Protein AF-A0A4R6AJ04-F1 (afdb_monomer)

Nearest PDB structures (foldseek):
  7knw-assembly2_B  TM=8.110E-01  e=8.945E-02  Homo sapiens
  4qmg-assembly4_D  TM=8.039E-01  e=1.011E-01  Homo sapiens
  8c2q-assembly1_A  TM=4.698E-01  e=2.147E+00  Salmonella enterica subsp. enterica serovar Typhimurium
  4bg8-assembly1_A  TM=2.803E-01  e=3.957E+00  Methanopyrus kandleri AV19
  9e8k-assembly1_A  TM=3.833E-01  e=6.070E+00  Homo sapiens

Foldseek 3Di:
DDDDDDDDPPPPPCPPPPPPPPPPQDQDDQVADKWWWFFAAQDWLFWTFIWTDPDPPDIDGRDIDGHPPDDADDPPDPRGVVSSVVSCVPHHRDIDMDHDDDDDD

Sequence (105 aa):
MGVFQGQLVAASLAFALATPAAAQEAVPDCGLYIYRAEIARVIDGDTVEANIDLGFNTWRHNEHLRLVGIDTPERGKPGATEATQALRDRIEGRTLYICTTKAKR

pLDDT: mean 83.63, std 17.54, range [49.34, 97.94]

Organism: NCBI:txid2552766

Mean predicted aligned error: 11.41 Å

Radius of gyration: 25.64 Å; Cα contacts (8 Å, |Δi|>4): 139; chains: 1; bounding box: 56×70×68 Å

Solvent-accessible surface area (backbone atoms only — not comparable to full-atom values): 6812 Å² total; per-residue (Å²): 142,85,89,77,84,86,77,87,79,77,81,77,79,79,74,76,80,75,68,77,72,76,78,74,81,75,80,77,92,55,95,64,54,77,33,50,28,37,27,72,39,62,77,44,47,33,33,32,31,25,34,37,48,75,52,95,96,39,74,46,73,76,39,80,47,70,48,85,96,51,86,57,55,56,87,91,40,85,63,19,66,60,39,26,50,58,43,33,79,72,45,49,74,34,76,46,80,44,68,50,76,86,77,87,126

InterPro domains:
  IPR035437 SNase-like, OB-fold superfamily [G3DSA:2.40.50.90] (32-105)
  IPR035437 SNase-like, OB-fold superfamily [SSF50199] (35-101)

Secondary structure (DSSP, 8-state):
-------------------------PPP--SS-EEEEEEEEEEETTEEEEEEE-STT-EEEEEEEEPTT--PPPTTSTTHHHHHHHHHHHHTT-EEEEEP-----

Structure (mmCIF, N/CA/C/O backbone):
data_AF-A0A4R6AJ04-F1
#
_entry.id   AF-A0A4R6AJ04-F1
#
loop_
_atom_site.group_PDB
_atom_site.id
_atom_site.type_symbol
_atom_site.label_atom_id
_atom_site.label_alt_id
_atom_site.label_comp_id
_atom_site.label_asym_id
_atom_site.label_entity_id
_atom_site.label_seq_id
_atom_site.pdbx_PDB_ins_code
_atom_site.Cartn_x
_atom_site.Cartn_y
_atom_site.Cartn_z
_atom_site.occupancy
_atom_site.B_iso_or_equiv
_atom_site.auth_seq_id
_atom_site.auth_comp_id
_atom_site.auth_asym_id
_atom_site.auth_atom_id
_atom_site.pdbx_PDB_model_num
ATOM 1 N N . MET A 1 1 ? -39.629 -52.014 -49.287 1.00 52.94 1 MET A N 1
ATOM 2 C CA . MET A 1 1 ? -38.169 -51.954 -49.056 1.00 52.94 1 MET A CA 1
ATOM 3 C C . MET A 1 1 ? -37.729 -50.525 -49.303 1.00 52.94 1 MET A C 1
ATOM 5 O O . MET A 1 1 ? -37.696 -50.097 -50.444 1.00 52.94 1 MET A O 1
ATOM 9 N N . GLY A 1 2 ? -37.513 -49.770 -48.232 1.00 50.09 2 GLY A N 1
ATOM 10 C CA . GLY A 1 2 ? -37.105 -48.368 -48.273 1.00 50.09 2 GLY A CA 1
ATOM 11 C C . GLY A 1 2 ? -36.466 -48.058 -46.931 1.00 50.09 2 GLY A C 1
ATOM 12 O O . GLY A 1 2 ? -37.163 -47.815 -45.954 1.00 50.09 2 GLY A O 1
ATOM 13 N N . VAL A 1 3 ? -35.151 -48.237 -46.880 1.00 54.91 3 VAL A N 1
ATOM 14 C CA . VAL A 1 3 ? -34.291 -48.075 -45.708 1.00 54.91 3 VAL A CA 1
ATOM 15 C C . VAL A 1 3 ? -33.733 -46.660 -45.755 1.00 54.91 3 VAL A C 1
ATOM 17 O O . VAL A 1 3 ? -33.053 -46.359 -46.721 1.00 54.91 3 VAL A O 1
ATOM 20 N N . PHE A 1 4 ? -33.999 -45.824 -44.754 1.00 49.78 4 PHE A N 1
ATOM 21 C CA . PHE A 1 4 ? -33.236 -44.601 -44.440 1.00 49.78 4 PHE A CA 1
ATOM 22 C C . PHE A 1 4 ? -33.633 -44.199 -43.005 1.00 49.78 4 PHE A C 1
ATOM 24 O O . PHE A 1 4 ? -34.629 -43.521 -42.791 1.00 49.78 4 PHE A O 1
ATOM 31 N N . GLN A 1 5 ? -33.142 -44.904 -41.977 1.00 51.38 5 GLN A N 1
ATOM 32 C CA . GLN A 1 5 ? -31.926 -44.555 -41.222 1.00 51.38 5 GLN A CA 1
ATOM 33 C C . GLN A 1 5 ? -31.859 -43.051 -40.926 1.00 51.38 5 GLN A C 1
ATOM 35 O O . 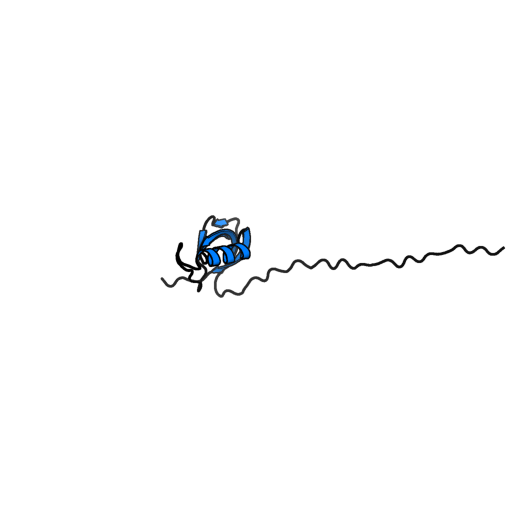GLN A 1 5 ? -31.595 -42.236 -41.806 1.00 51.38 5 GLN A O 1
ATOM 40 N N . GLY A 1 6 ? -32.166 -42.715 -39.671 1.00 57.47 6 GLY A N 1
ATOM 41 C CA . GLY A 1 6 ? -32.161 -41.357 -39.161 1.00 57.47 6 GLY A CA 1
ATOM 42 C C . GLY A 1 6 ? -30.764 -40.755 -39.10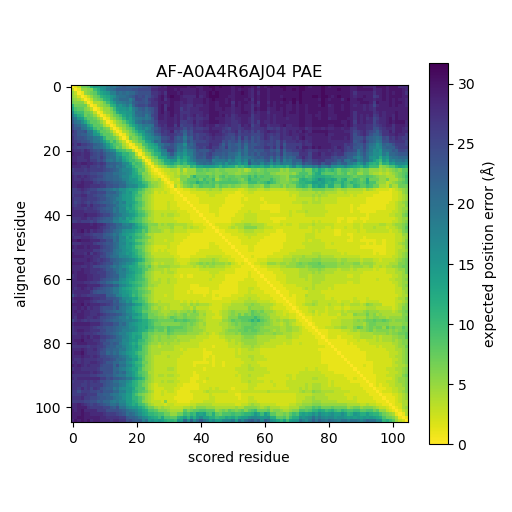3 1.00 57.47 6 GLY A C 1
ATOM 43 O O . GLY A 1 6 ? -29.765 -41.449 -38.924 1.00 57.47 6 GLY A O 1
ATOM 44 N N . GLN A 1 7 ? -30.723 -39.431 -39.180 1.00 60.34 7 GLN A N 1
ATOM 45 C CA . GLN A 1 7 ? -29.548 -38.667 -38.808 1.00 60.34 7 GLN A CA 1
ATOM 46 C C . GLN A 1 7 ? -29.995 -37.499 -37.930 1.00 60.34 7 GLN A C 1
ATOM 48 O O . GLN A 1 7 ? -30.501 -36.481 -38.395 1.00 60.34 7 GLN A O 1
ATOM 53 N N . LEU A 1 8 ? -29.843 -37.707 -36.621 1.00 49.38 8 LEU A N 1
ATOM 54 C CA . LEU A 1 8 ? -29.739 -36.652 -35.622 1.00 49.38 8 LEU A CA 1
ATOM 55 C C . LEU A 1 8 ? -28.559 -35.758 -36.014 1.00 49.38 8 LEU A C 1
ATOM 57 O O . LEU A 1 8 ? -27.406 -36.164 -35.878 1.00 49.38 8 LEU A O 1
ATOM 61 N N . VAL A 1 9 ? -28.830 -34.545 -36.491 1.00 52.62 9 VAL A N 1
ATOM 62 C CA . VAL A 1 9 ? -27.804 -33.502 -36.545 1.00 52.62 9 VAL A CA 1
ATOM 63 C C . VAL A 1 9 ? -27.828 -32.814 -35.189 1.00 52.62 9 VAL A C 1
ATOM 65 O O . VAL A 1 9 ? -28.674 -31.969 -34.908 1.00 52.62 9 VAL A O 1
ATOM 68 N N . ALA A 1 10 ? -26.926 -33.256 -34.315 1.00 49.34 10 ALA A N 1
ATOM 69 C CA . ALA A 1 10 ? -26.618 -32.576 -33.072 1.00 49.34 10 ALA A CA 1
ATOM 70 C C . ALA A 1 10 ? -26.178 -31.143 -33.405 1.00 49.34 10 ALA A C 1
ATOM 72 O O . ALA A 1 10 ? -25.114 -30.934 -33.987 1.00 49.34 10 ALA A O 1
ATOM 73 N N . ALA A 1 11 ? -27.006 -30.156 -33.060 1.00 53.44 11 ALA A N 1
ATOM 74 C CA . ALA A 1 11 ? -26.600 -28.761 -33.045 1.00 53.44 11 ALA A CA 1
ATOM 75 C C . ALA A 1 11 ? -25.552 -28.610 -31.937 1.00 53.44 11 ALA A C 1
ATOM 77 O O . ALA A 1 11 ? -25.868 -28.505 -30.753 1.00 53.44 11 ALA A O 1
ATOM 78 N N . SER A 1 12 ? -24.287 -28.702 -32.334 1.00 52.91 12 SER A N 1
ATOM 79 C CA . SER A 1 12 ? -23.124 -28.474 -31.494 1.00 52.91 12 SER A CA 1
ATOM 80 C C . SER A 1 12 ? -23.208 -27.073 -30.898 1.00 52.91 12 SER A C 1
ATOM 82 O O . SER A 1 12 ? -22.998 -26.069 -31.580 1.00 52.91 12 SER A O 1
ATOM 84 N N . LEU A 1 13 ? -23.540 -27.038 -29.610 1.00 51.75 13 LEU A N 1
ATOM 85 C CA . LEU A 1 13 ? -23.490 -25.880 -28.739 1.00 51.75 13 LEU A CA 1
ATOM 86 C C . LEU A 1 13 ? -22.022 -25.447 -28.608 1.00 51.75 13 LEU A C 1
ATOM 88 O O . LEU A 1 13 ? -21.313 -25.865 -27.696 1.00 51.75 13 LEU A O 1
ATOM 92 N N . ALA A 1 14 ? -21.541 -24.635 -29.545 1.00 57.94 14 ALA A N 1
ATOM 93 C CA . ALA A 1 14 ? -20.280 -23.925 -29.391 1.00 57.94 14 ALA A CA 1
ATOM 94 C C . ALA A 1 14 ? -20.506 -22.772 -28.402 1.00 57.94 14 ALA A C 1
ATOM 96 O O . ALA A 1 14 ? -20.658 -21.615 -28.787 1.00 57.94 14 ALA A O 1
ATOM 97 N N . PHE A 1 15 ? -20.586 -23.101 -27.110 1.00 54.53 15 PHE A N 1
ATOM 98 C CA . PHE A 1 15 ? -20.442 -22.114 -26.049 1.00 54.53 15 PHE A CA 1
ATOM 99 C C . PHE A 1 15 ? -18.993 -21.636 -26.110 1.00 54.53 15 PHE A C 1
ATOM 101 O O . PHE A 1 15 ? -18.080 -22.311 -25.636 1.00 54.53 15 PHE A O 1
ATOM 108 N N . ALA A 1 16 ? -18.776 -20.523 -26.811 1.00 58.47 16 ALA A N 1
ATOM 109 C CA . ALA A 1 16 ? -17.491 -19.860 -26.879 1.00 58.47 16 ALA A CA 1
ATOM 110 C C . ALA A 1 16 ? -17.043 -19.560 -25.445 1.00 58.47 16 ALA A C 1
ATOM 112 O O . ALA A 1 16 ? -17.583 -18.671 -24.786 1.00 58.47 16 ALA A O 1
ATOM 113 N N . LEU A 1 17 ? -16.068 -20.326 -24.954 1.00 55.31 17 LEU A N 1
ATOM 114 C CA . LEU A 1 17 ? -15.295 -19.972 -23.775 1.00 55.31 17 LEU A CA 1
ATOM 115 C C . LEU A 1 17 ? -14.477 -18.739 -24.158 1.00 55.31 17 LEU A C 1
ATOM 117 O O . LEU A 1 17 ? -13.329 -18.838 -24.583 1.00 55.31 17 LEU A O 1
ATOM 121 N N . ALA A 1 18 ? -15.110 -17.571 -24.072 1.00 60.22 18 ALA A N 1
ATOM 122 C CA . ALA A 1 18 ? -14.419 -16.302 -24.018 1.00 60.22 18 ALA A CA 1
ATOM 123 C C . ALA A 1 18 ? -13.636 -16.301 -22.705 1.00 60.22 18 ALA A C 1
ATOM 125 O O . ALA A 1 18 ? -14.125 -15.872 -21.661 1.00 60.22 18 ALA A O 1
ATOM 126 N N . THR A 1 19 ? -12.431 -16.862 -22.745 1.00 57.44 19 THR A N 1
ATOM 127 C CA . THR A 1 19 ? -11.427 -16.638 -21.716 1.00 57.44 19 THR A CA 1
ATOM 128 C C . THR A 1 19 ? -11.283 -15.124 -21.606 1.00 57.44 19 THR A C 1
ATOM 130 O O . THR A 1 19 ? -10.968 -14.494 -22.623 1.00 57.44 19 THR A O 1
ATOM 133 N N . PRO A 1 20 ? -11.532 -14.495 -20.445 1.00 58.44 20 PRO A N 1
ATOM 134 C CA . PRO A 1 20 ? -11.127 -13.115 -20.294 1.00 58.44 20 PRO A CA 1
ATOM 135 C C . PRO A 1 20 ? -9.608 -13.123 -20.451 1.00 58.44 20 PRO A C 1
ATOM 137 O O . PRO A 1 20 ? -8.894 -13.754 -19.668 1.00 58.44 20 PRO A O 1
ATOM 140 N N . ALA A 1 21 ? -9.125 -12.504 -21.528 1.00 52.62 21 ALA A N 1
ATOM 141 C CA . ALA A 1 21 ? -7.721 -12.177 -21.665 1.00 52.62 21 ALA A CA 1
ATOM 142 C C . ALA A 1 21 ? -7.324 -11.469 -20.370 1.00 52.62 21 ALA A C 1
ATOM 144 O O . ALA A 1 21 ? -8.001 -10.519 -19.970 1.00 52.62 21 ALA A O 1
ATOM 145 N N . ALA A 1 22 ? -6.317 -12.020 -19.687 1.00 50.28 22 ALA A N 1
ATOM 146 C CA . ALA A 1 22 ? -5.783 -11.506 -18.438 1.00 50.28 22 ALA A CA 1
ATOM 147 C C . ALA A 1 22 ? -5.785 -9.977 -18.492 1.00 50.28 22 ALA A C 1
ATOM 149 O O . ALA A 1 22 ? -5.180 -9.403 -19.397 1.00 50.28 22 ALA A O 1
ATOM 150 N N . ALA A 1 23 ? -6.551 -9.343 -17.598 1.00 53.47 23 ALA A N 1
ATOM 151 C CA . ALA A 1 23 ? -6.623 -7.895 -17.514 1.00 53.47 23 ALA A CA 1
ATOM 152 C C . ALA A 1 23 ? -5.188 -7.391 -17.374 1.00 53.47 23 ALA A C 1
ATOM 154 O O . ALA A 1 23 ? -4.547 -7.617 -16.351 1.00 53.47 23 ALA A O 1
ATOM 155 N N . GLN A 1 24 ? -4.657 -6.820 -18.455 1.00 52.72 24 GLN A N 1
ATOM 156 C CA . GLN A 1 24 ? -3.305 -6.301 -18.489 1.00 52.72 24 GLN A CA 1
ATOM 157 C C . GLN A 1 24 ? -3.276 -5.182 -17.449 1.00 52.72 24 GLN A C 1
ATOM 159 O O . GLN A 1 24 ? -3.916 -4.149 -17.643 1.00 52.72 24 GLN A O 1
ATOM 164 N N . GLU A 1 25 ? -2.632 -5.427 -16.309 1.00 62.69 25 GLU A N 1
ATOM 165 C CA . GLU A 1 25 ? -2.542 -4.454 -15.228 1.00 62.69 25 GLU A CA 1
ATOM 166 C C . GLU A 1 25 ? -1.767 -3.251 -15.767 1.00 62.69 25 GLU A C 1
ATOM 168 O O . GLU A 1 25 ? -0.557 -3.308 -15.995 1.00 62.69 25 GLU A O 1
ATOM 173 N N . ALA A 1 26 ? -2.508 -2.204 -16.131 1.00 78.31 26 ALA A N 1
ATOM 174 C CA . ALA A 1 26 ? -1.946 -1.044 -16.790 1.00 78.31 26 ALA A CA 1
ATOM 175 C C . ALA A 1 26 ? -1.035 -0.327 -15.796 1.00 78.31 26 ALA A C 1
ATOM 177 O O . ALA A 1 26 ? -1.484 0.147 -14.753 1.00 78.31 26 ALA A O 1
ATOM 178 N N . VAL A 1 27 ? 0.253 -0.267 -16.127 1.00 83.69 27 VAL A N 1
ATOM 179 C CA . VAL A 1 27 ? 1.241 0.452 -15.329 1.00 83.69 27 VAL A CA 1
ATOM 180 C C . VAL A 1 27 ? 0.889 1.949 -15.376 1.00 83.69 27 VAL A C 1
ATOM 182 O O . VAL A 1 27 ? 0.817 2.507 -16.474 1.00 83.69 27 VAL A O 1
ATOM 185 N N . PRO A 1 28 ? 0.628 2.601 -14.229 1.00 85.56 28 PRO A N 1
ATOM 186 C CA . PRO A 1 28 ? 0.214 4.004 -14.199 1.00 85.56 28 PRO A CA 1
ATOM 187 C C . PRO A 1 28 ? 1.370 4.941 -14.569 1.00 85.56 28 PRO A C 1
ATOM 189 O O . PRO A 1 28 ? 2.511 4.658 -14.231 1.00 85.56 28 PRO A O 1
ATOM 192 N N . ASP A 1 29 ? 1.095 6.086 -15.201 1.00 87.38 29 ASP A N 1
ATOM 193 C CA . ASP A 1 29 ? 2.101 7.146 -15.369 1.00 87.38 29 ASP A CA 1
ATOM 194 C C . ASP A 1 29 ? 2.163 8.017 -14.101 1.00 87.38 29 ASP A C 1
ATOM 196 O O . ASP A 1 29 ? 1.208 8.716 -13.761 1.00 87.38 29 ASP A O 1
ATOM 200 N N . CYS A 1 30 ? 3.278 7.933 -13.371 1.00 84.81 30 CYS A N 1
ATOM 201 C CA . CYS A 1 30 ? 3.448 8.526 -12.040 1.00 84.81 30 CYS A CA 1
ATOM 202 C C . CYS A 1 30 ? 4.389 9.743 -12.001 1.00 84.81 30 CYS A C 1
ATOM 204 O O . CYS A 1 30 ? 4.652 10.273 -10.920 1.00 84.81 30 CYS A O 1
ATOM 206 N N . GLY A 1 31 ? 4.990 10.140 -13.127 1.00 84.50 31 GLY A N 1
ATOM 207 C CA . GLY A 1 31 ? 5.978 11.230 -13.207 1.00 84.50 31 GLY A CA 1
ATOM 208 C C . GLY A 1 31 ? 7.347 10.986 -12.534 1.00 84.50 31 GLY A C 1
ATOM 209 O O . GLY A 1 31 ? 8.312 11.670 -12.873 1.00 84.50 31 GLY A O 1
ATOM 210 N N . LEU A 1 32 ? 7.464 10.031 -11.602 1.00 88.88 32 LEU A N 1
ATOM 211 C CA . LEU A 1 32 ? 8.722 9.570 -10.989 1.00 88.88 32 LEU A CA 1
ATOM 212 C C . LEU A 1 32 ? 8.902 8.054 -11.190 1.00 88.88 32 LEU A C 1
ATOM 214 O O . LEU A 1 32 ? 8.839 7.574 -12.317 1.00 88.88 32 LEU A O 1
ATOM 218 N N . TYR A 1 33 ? 9.159 7.298 -10.119 1.00 91.81 33 TYR A N 1
ATOM 219 C CA . TYR A 1 33 ? 9.408 5.860 -10.179 1.00 91.81 33 TYR A CA 1
ATOM 220 C C . TYR A 1 33 ? 8.172 5.059 -9.805 1.00 91.81 33 TYR A C 1
ATOM 222 O O . TYR A 1 33 ? 7.413 5.459 -8.912 1.00 91.81 33 TYR A O 1
ATOM 230 N N . ILE A 1 34 ? 8.052 3.907 -10.459 1.00 93.88 34 ILE A N 1
ATOM 231 C CA . ILE A 1 34 ? 6.983 2.932 -10.288 1.00 93.88 34 ILE A CA 1
ATOM 232 C C . ILE A 1 34 ? 7.611 1.628 -9.839 1.00 93.88 34 ILE A C 1
ATOM 234 O O . ILE A 1 34 ? 8.538 1.141 -10.485 1.00 93.88 34 ILE A O 1
ATOM 238 N N . TYR A 1 35 ? 7.087 1.056 -8.764 1.00 95.56 35 TYR A N 1
ATOM 239 C CA . TYR A 1 35 ? 7.546 -0.233 -8.260 1.00 95.56 35 TYR A CA 1
ATOM 240 C C . TYR A 1 35 ? 6.371 -1.179 -8.094 1.00 95.56 35 TYR A C 1
ATOM 242 O O . TYR A 1 35 ? 5.276 -0.754 -7.728 1.00 95.56 35 TYR A O 1
ATOM 250 N N . ARG A 1 36 ? 6.599 -2.469 -8.341 1.00 95.88 36 ARG A N 1
ATOM 251 C CA . ARG A 1 36 ? 5.662 -3.504 -7.906 1.00 95.88 36 ARG A CA 1
ATOM 252 C C . ARG A 1 36 ? 5.869 -3.699 -6.408 1.00 95.88 36 ARG A C 1
ATOM 254 O O . ARG A 1 36 ? 7.006 -3.858 -5.965 1.00 95.88 36 ARG A O 1
ATOM 261 N N . ALA A 1 37 ? 4.794 -3.678 -5.638 1.00 97.12 37 ALA A N 1
ATOM 262 C CA . ALA A 1 37 ? 4.846 -3.897 -4.206 1.00 97.12 37 ALA A CA 1
ATOM 263 C C . ALA A 1 37 ? 3.763 -4.878 -3.763 1.00 97.12 37 ALA A C 1
ATOM 265 O O . ALA A 1 37 ? 2.658 -4.897 -4.302 1.00 97.12 37 ALA A O 1
ATOM 266 N N . GLU A 1 38 ? 4.089 -5.686 -2.765 1.00 97.50 38 GLU A N 1
ATOM 267 C CA . GLU A 1 38 ? 3.161 -6.573 -2.075 1.00 97.50 38 GLU A CA 1
ATOM 268 C C . GLU A 1 38 ? 2.788 -5.931 -0.744 1.00 97.50 38 GLU A C 1
ATOM 270 O O . GLU A 1 38 ? 3.660 -5.675 0.089 1.00 97.50 38 GLU A O 1
ATOM 275 N N . ILE A 1 39 ? 1.504 -5.649 -0.540 1.00 97.75 39 ILE A N 1
ATOM 276 C CA . ILE A 1 39 ? 1.030 -5.046 0.706 1.00 97.75 39 ILE A CA 1
ATOM 277 C C . ILE A 1 39 ? 0.893 -6.142 1.760 1.00 97.75 39 ILE A C 1
ATOM 279 O O . ILE A 1 39 ? -0.039 -6.946 1.715 1.00 97.75 39 ILE A O 1
ATOM 283 N N . ALA A 1 40 ? 1.817 -6.160 2.721 1.00 97.31 40 ALA A N 1
ATOM 284 C CA . ALA A 1 40 ? 1.849 -7.151 3.789 1.00 97.31 40 ALA A CA 1
ATOM 285 C C . ALA A 1 40 ? 0.705 -6.932 4.787 1.00 97.31 40 ALA A C 1
ATOM 287 O O . ALA A 1 40 ? 0.012 -7.879 5.153 1.00 97.31 40 ALA A O 1
ATOM 288 N N . ARG A 1 41 ? 0.490 -5.680 5.214 1.00 97.12 41 ARG A N 1
ATOM 289 C CA . ARG A 1 41 ? -0.607 -5.303 6.118 1.00 97.12 41 ARG A CA 1
ATOM 290 C C . ARG A 1 41 ? -0.881 -3.805 6.108 1.00 97.12 41 ARG A C 1
ATOM 292 O O . ARG A 1 41 ? 0.023 -2.996 5.901 1.00 97.12 41 ARG A O 1
ATOM 299 N N . VAL A 1 42 ? -2.115 -3.433 6.428 1.00 96.69 42 VAL A N 1
ATOM 300 C CA . VAL A 1 42 ? -2.487 -2.045 6.721 1.00 96.69 42 VAL A CA 1
ATOM 301 C C . VAL A 1 42 ? -2.252 -1.743 8.204 1.00 96.69 42 VAL A C 1
ATOM 303 O O . VAL A 1 42 ? -2.733 -2.479 9.074 1.00 96.69 42 VAL A O 1
ATOM 306 N N . ILE A 1 43 ? -1.502 -0.671 8.482 1.00 94.44 43 ILE A N 1
ATOM 307 C CA . ILE A 1 43 ? -1.180 -0.202 9.838 1.00 94.44 43 ILE A CA 1
ATOM 308 C C . ILE A 1 43 ? -2.255 0.787 10.302 1.00 94.44 43 ILE A C 1
ATOM 310 O O . ILE A 1 43 ? -2.913 0.534 11.308 1.00 94.44 43 ILE A O 1
ATOM 314 N N . ASP A 1 44 ? -2.462 1.851 9.524 1.00 92.56 44 ASP A N 1
ATOM 315 C CA . ASP A 1 44 ? -3.436 2.925 9.752 1.00 92.56 44 ASP A CA 1
ATOM 316 C C . ASP A 1 44 ? -4.112 3.292 8.415 1.00 92.56 44 ASP A C 1
ATOM 318 O O . ASP A 1 44 ? -3.673 2.839 7.357 1.00 92.56 44 ASP A O 1
ATOM 322 N N . GLY A 1 45 ? -5.165 4.114 8.425 1.00 93.62 45 GLY A N 1
ATOM 323 C CA . GLY A 1 45 ? -5.936 4.460 7.215 1.00 93.62 45 GLY A CA 1
ATOM 324 C C . GLY A 1 45 ? -5.172 5.196 6.102 1.00 93.62 45 GLY A C 1
ATOM 325 O O . GLY A 1 45 ? -5.726 5.393 5.022 1.00 93.62 45 GLY A O 1
ATOM 326 N N . ASP A 1 46 ? -3.905 5.551 6.318 1.00 94.94 46 ASP A N 1
ATOM 327 C CA . ASP A 1 46 ? -2.991 6.096 5.311 1.00 94.94 46 ASP A CA 1
ATOM 328 C C . ASP A 1 46 ? -1.595 5.448 5.313 1.00 94.94 46 ASP A C 1
ATOM 330 O O . ASP A 1 46 ? -0.729 5.863 4.541 1.00 94.94 46 ASP A O 1
ATOM 334 N N . THR A 1 47 ? -1.348 4.461 6.176 1.00 95.81 47 THR A N 1
ATOM 335 C CA . THR A 1 47 ? -0.012 3.901 6.408 1.00 95.81 47 THR A CA 1
ATOM 336 C C . THR A 1 47 ? -0.046 2.385 6.264 1.00 95.81 47 THR A C 1
ATOM 338 O O . THR A 1 47 ? -0.840 1.697 6.909 1.00 95.81 47 THR A O 1
ATOM 341 N N . VAL A 1 48 ? 0.842 1.847 5.429 1.00 97.06 48 VAL A N 1
ATOM 342 C CA . VAL A 1 48 ? 0.904 0.417 5.103 1.00 97.06 48 VAL A CA 1
ATOM 343 C C . VAL A 1 48 ? 2.314 -0.128 5.232 1.00 97.06 48 VAL A C 1
ATOM 345 O O . VAL A 1 48 ? 3.289 0.600 5.069 1.00 97.06 48 VAL A O 1
ATOM 348 N N . GLU A 1 49 ? 2.412 -1.424 5.488 1.00 97.94 49 GLU A N 1
ATOM 349 C CA . GLU A 1 49 ? 3.656 -2.179 5.409 1.00 97.94 49 GLU A CA 1
ATOM 350 C C . GLU A 1 49 ? 3.692 -2.936 4.080 1.00 97.94 49 GLU A C 1
ATOM 352 O O . GLU A 1 49 ? 2.750 -3.668 3.756 1.00 97.94 49 GLU A O 1
ATOM 357 N N . ALA A 1 50 ? 4.757 -2.752 3.300 1.00 97.94 50 ALA A N 1
ATOM 358 C CA . ALA A 1 50 ? 4.879 -3.329 1.969 1.00 97.94 50 ALA A CA 1
ATOM 359 C C . ALA A 1 50 ? 6.263 -3.931 1.703 1.00 97.94 50 ALA A C 1
ATOM 361 O O . ALA A 1 50 ? 7.287 -3.451 2.193 1.00 97.94 50 ALA A O 1
ATOM 362 N N . ASN A 1 51 ? 6.284 -4.965 0.866 1.00 97.94 51 ASN A N 1
ATOM 363 C CA . ASN A 1 51 ? 7.493 -5.509 0.263 1.00 97.94 51 ASN A CA 1
ATOM 364 C C . ASN A 1 51 ? 7.620 -4.957 -1.158 1.00 97.94 51 ASN A C 1
ATOM 366 O O . ASN A 1 51 ? 6.742 -5.185 -1.983 1.00 97.94 51 ASN A O 1
ATOM 370 N N . ILE A 1 52 ? 8.689 -4.224 -1.446 1.00 97.75 52 ILE A N 1
ATOM 371 C CA . ILE A 1 52 ? 8.885 -3.498 -2.703 1.00 97.75 52 ILE A CA 1
ATOM 372 C C . ILE A 1 52 ? 9.927 -4.234 -3.545 1.00 97.75 52 ILE A C 1
ATOM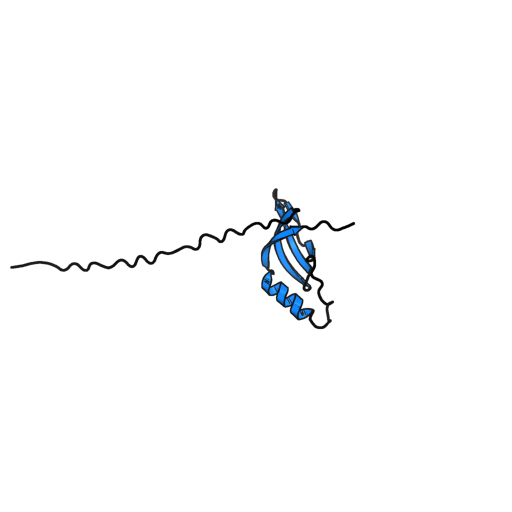 374 O O . ILE A 1 52 ? 11.060 -4.436 -3.099 1.00 97.75 52 ILE A O 1
ATOM 378 N N . ASP A 1 53 ? 9.555 -4.595 -4.771 1.00 96.88 53 ASP A N 1
ATOM 379 C CA . ASP A 1 53 ? 10.468 -5.157 -5.764 1.00 96.88 53 ASP A CA 1
ATOM 380 C C . ASP A 1 53 ? 11.198 -4.018 -6.491 1.00 96.88 53 ASP A C 1
ATOM 382 O O . ASP A 1 53 ? 10.577 -3.188 -7.161 1.00 96.88 53 ASP A O 1
ATOM 386 N N . LEU A 1 54 ? 12.526 -3.978 -6.352 1.00 95.94 54 LEU A N 1
ATOM 387 C CA . LEU A 1 54 ? 13.393 -2.998 -7.014 1.00 95.94 54 LEU A CA 1
ATOM 388 C C . LEU A 1 54 ? 13.953 -3.514 -8.352 1.00 95.94 54 LEU A C 1
ATOM 390 O O . LEU A 1 54 ? 14.704 -2.806 -9.024 1.00 95.94 54 LEU A O 1
ATOM 394 N N . GLY A 1 55 ? 13.608 -4.742 -8.741 1.00 93.44 55 GLY A N 1
ATOM 395 C CA . GLY A 1 55 ? 14.209 -5.456 -9.857 1.00 93.44 55 GLY A CA 1
ATOM 396 C C . GLY A 1 55 ? 15.547 -6.095 -9.486 1.00 93.44 55 GLY A C 1
ATOM 397 O O . GLY A 1 55 ? 15.990 -6.062 -8.340 1.00 93.44 55 GLY A O 1
ATOM 398 N N . PHE A 1 56 ? 16.204 -6.716 -10.469 1.00 95.38 56 PHE A N 1
ATOM 399 C CA . PHE A 1 56 ? 17.546 -7.306 -10.314 1.00 95.38 56 PHE A CA 1
ATOM 400 C C . PHE A 1 56 ? 17.686 -8.232 -9.093 1.00 95.38 56 PHE A C 1
ATOM 402 O O . PHE A 1 56 ? 18.703 -8.215 -8.401 1.00 95.38 56 PHE A O 1
ATOM 409 N N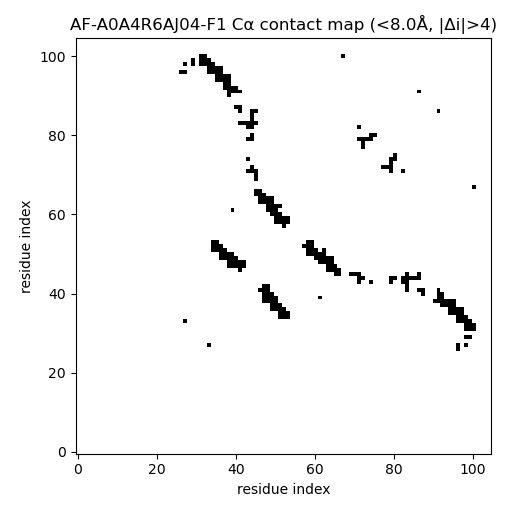 . ASN A 1 57 ? 16.643 -9.020 -8.805 1.00 93.81 57 ASN A N 1
ATOM 410 C CA . ASN A 1 57 ? 16.592 -9.919 -7.650 1.00 93.81 57 ASN A CA 1
ATOM 411 C C . ASN A 1 57 ? 16.814 -9.200 -6.297 1.00 93.81 57 ASN A C 1
ATOM 413 O O . ASN A 1 57 ? 17.337 -9.790 -5.352 1.00 93.81 57 ASN A O 1
ATOM 417 N N . THR A 1 58 ? 16.437 -7.920 -6.215 1.00 96.88 58 THR A N 1
ATOM 418 C CA . THR A 1 58 ? 16.610 -7.053 -5.046 1.00 96.88 58 THR A CA 1
ATOM 419 C C . THR A 1 58 ? 15.253 -6.588 -4.534 1.00 96.88 58 THR A C 1
ATOM 421 O O . THR A 1 58 ? 14.453 -6.024 -5.276 1.00 96.88 58 THR A O 1
ATOM 424 N N . TRP A 1 59 ? 15.016 -6.796 -3.241 1.00 97.25 59 TRP A N 1
ATOM 425 C CA . TRP A 1 59 ? 13.758 -6.468 -2.578 1.00 97.25 59 TRP A CA 1
ATOM 426 C C . TRP A 1 59 ? 14.003 -5.632 -1.326 1.00 97.25 59 TRP A C 1
ATOM 428 O O . TRP A 1 59 ? 15.012 -5.789 -0.632 1.00 97.25 59 TRP A O 1
ATOM 438 N N . ARG A 1 60 ? 13.053 -4.749 -1.019 1.00 97.56 60 ARG A N 1
ATOM 439 C CA . ARG A 1 60 ? 12.952 -4.066 0.274 1.00 97.56 60 ARG A CA 1
ATOM 440 C C . ARG A 1 60 ? 11.743 -4.617 1.005 1.00 97.56 60 ARG A C 1
ATOM 442 O O . ARG A 1 60 ? 10.627 -4.464 0.528 1.00 97.56 60 ARG A O 1
ATOM 449 N N . HIS A 1 61 ? 11.969 -5.271 2.135 1.00 97.19 61 HIS A N 1
ATOM 450 C CA . HIS A 1 61 ? 10.908 -5.910 2.906 1.00 97.19 61 HIS A CA 1
ATOM 451 C C . HIS A 1 61 ? 10.498 -5.064 4.107 1.00 97.19 6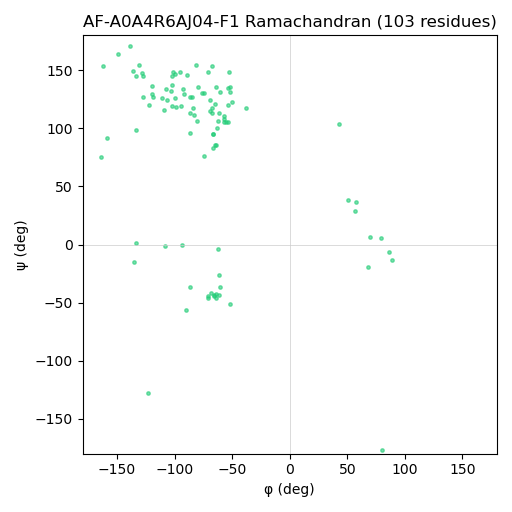1 HIS A C 1
ATOM 453 O O . HIS A 1 61 ? 11.349 -4.416 4.716 1.00 97.19 61 HIS A O 1
ATOM 459 N N . ASN A 1 62 ? 9.220 -5.149 4.478 1.00 96.69 62 ASN A N 1
ATOM 460 C CA . ASN A 1 62 ? 8.639 -4.489 5.652 1.00 96.69 62 ASN A CA 1
ATOM 461 C C . ASN A 1 62 ? 8.805 -2.956 5.654 1.00 96.69 62 ASN A C 1
ATOM 463 O O . ASN A 1 62 ? 9.033 -2.346 6.698 1.00 96.69 62 ASN A O 1
ATOM 467 N N . GLU A 1 63 ? 8.721 -2.321 4.484 1.00 97.44 63 GLU A N 1
ATOM 468 C CA . GLU A 1 63 ? 8.817 -0.866 4.380 1.00 97.44 63 GLU A CA 1
ATOM 469 C C . GLU A 1 63 ? 7.489 -0.207 4.744 1.00 97.44 63 GLU A C 1
ATOM 471 O O . GLU A 1 63 ? 6.425 -0.625 4.284 1.00 97.44 63 GLU A O 1
ATOM 476 N N . HIS A 1 64 ? 7.553 0.857 5.545 1.00 96.69 64 HIS A N 1
ATOM 477 C CA . HIS A 1 64 ? 6.380 1.648 5.901 1.00 96.69 64 HIS A CA 1
ATOM 478 C C . HIS A 1 64 ? 6.144 2.730 4.845 1.00 96.69 64 HIS A C 1
ATOM 480 O O . HIS A 1 64 ? 6.929 3.671 4.713 1.00 96.69 64 HIS A O 1
ATOM 486 N N . LEU A 1 65 ? 5.041 2.618 4.109 1.00 95.31 65 LEU A N 1
ATOM 487 C CA . LEU A 1 65 ? 4.641 3.574 3.083 1.00 95.31 65 LEU A CA 1
ATOM 488 C C . LEU A 1 65 ? 3.451 4.401 3.564 1.00 95.31 65 LEU A C 1
ATOM 490 O O . LEU A 1 65 ? 2.472 3.851 4.068 1.00 95.31 65 LEU A O 1
ATOM 494 N N . ARG A 1 66 ? 3.528 5.721 3.366 1.00 94.75 66 ARG A N 1
ATOM 495 C CA . ARG A 1 66 ? 2.424 6.654 3.615 1.00 94.75 66 ARG A CA 1
ATOM 496 C C . ARG A 1 66 ? 1.778 7.071 2.302 1.00 94.75 66 ARG A C 1
ATOM 498 O O . ARG A 1 66 ? 2.473 7.462 1.362 1.00 94.75 66 ARG A O 1
ATOM 505 N N . LEU A 1 67 ? 0.454 7.012 2.255 1.00 93.81 67 LEU A N 1
ATOM 506 C CA . LEU A 1 67 ? -0.331 7.460 1.115 1.00 93.81 67 LEU A CA 1
ATOM 507 C C . LEU A 1 67 ? -0.262 8.984 1.004 1.00 93.81 67 LEU A C 1
ATOM 509 O O . LEU A 1 67 ? -0.567 9.723 1.937 1.00 93.81 67 LEU A O 1
ATOM 513 N N . VAL A 1 68 ? 0.160 9.469 -0.158 1.00 92.38 68 VAL A N 1
ATOM 514 C CA . VAL A 1 68 ? 0.331 10.903 -0.394 1.00 92.38 68 VAL A CA 1
ATOM 515 C C . VAL A 1 68 ? -1.032 11.567 -0.555 1.00 92.38 68 VAL A C 1
ATOM 517 O O . VAL A 1 68 ? -1.855 11.121 -1.349 1.00 92.38 68 VAL A O 1
ATOM 520 N N . GLY A 1 69 ? -1.251 12.667 0.169 1.00 90.69 69 GLY A N 1
ATOM 521 C CA . GLY A 1 69 ? -2.491 13.446 0.090 1.00 90.69 69 GLY A CA 1
ATOM 522 C C . GLY A 1 69 ? -3.667 12.850 0.866 1.00 90.69 69 GLY A C 1
ATOM 523 O O . GLY A 1 69 ? -4.766 13.391 0.785 1.00 90.69 69 GLY A O 1
ATOM 524 N N . ILE A 1 70 ? -3.443 11.773 1.622 1.00 91.75 70 ILE A N 1
ATOM 525 C CA . ILE A 1 70 ? -4.418 11.206 2.552 1.00 91.75 70 ILE A CA 1
ATOM 526 C C . ILE A 1 70 ? -3.895 11.449 3.964 1.00 91.75 70 ILE A C 1
ATOM 528 O O . ILE A 1 70 ? -2.762 11.091 4.267 1.00 91.75 70 ILE A O 1
ATOM 532 N N . ASP A 1 71 ? -4.724 12.072 4.798 1.00 91.38 71 ASP A N 1
ATOM 533 C CA . ASP A 1 71 ? -4.466 12.269 6.223 1.00 91.38 71 ASP A CA 1
ATOM 534 C C . ASP A 1 71 ? -5.612 11.626 7.003 1.00 91.38 71 ASP A C 1
ATOM 536 O O . ASP A 1 71 ? -6.786 11.947 6.790 1.00 91.38 71 ASP A O 1
ATOM 540 N N . THR A 1 72 ? -5.281 10.649 7.841 1.00 91.69 72 THR A N 1
ATOM 541 C CA . THR A 1 72 ? -6.270 9.835 8.558 1.00 91.69 72 THR A CA 1
ATOM 542 C C . THR A 1 72 ? -6.390 10.305 10.006 1.00 91.69 72 THR A C 1
ATOM 544 O O . THR A 1 72 ? -5.381 10.673 10.607 1.00 91.69 72 THR A O 1
ATOM 547 N N . PRO A 1 73 ? -7.591 10.267 10.624 1.00 91.12 73 PRO A N 1
ATOM 548 C CA . PRO A 1 73 ? -7.716 10.506 12.055 1.00 91.12 73 PRO A CA 1
ATOM 549 C C . PRO A 1 73 ? -6.766 9.622 12.873 1.00 91.12 73 PRO A C 1
ATOM 551 O O . PRO A 1 73 ? -6.681 8.415 12.657 1.00 91.12 73 PRO A O 1
ATOM 554 N N . GLU A 1 74 ? -6.101 10.230 13.855 1.00 88.94 74 GLU A N 1
ATOM 555 C CA . GLU A 1 74 ? -5.240 9.514 14.803 1.00 88.94 74 GLU A CA 1
ATOM 556 C C . GLU A 1 74 ? -5.967 8.342 15.472 1.00 88.94 74 GLU A C 1
ATOM 558 O O . GLU A 1 74 ? -7.167 8.412 15.764 1.00 88.94 74 GLU A O 1
ATOM 563 N N . ARG A 1 75 ? -5.222 7.282 15.798 1.00 87.19 75 ARG A N 1
ATOM 564 C CA . ARG A 1 75 ? -5.768 6.090 16.460 1.00 87.19 75 ARG A CA 1
ATOM 565 C C . ARG A 1 75 ? -6.560 6.458 17.718 1.00 87.19 75 ARG A C 1
ATOM 567 O O . ARG A 1 75 ? -6.090 7.195 18.580 1.00 87.19 75 ARG A O 1
ATOM 574 N N . GLY A 1 76 ? -7.766 5.904 17.829 1.00 88.88 76 GLY A N 1
ATOM 575 C CA . GLY A 1 76 ? -8.685 6.170 18.939 1.00 88.88 76 GLY A CA 1
ATOM 576 C C . GLY A 1 76 ? -9.575 7.403 18.749 1.00 88.88 76 GLY A C 1
ATOM 577 O O . GLY A 1 76 ? -10.481 7.609 19.555 1.00 88.88 76 GLY A O 1
ATOM 578 N N . LYS A 1 77 ? -9.376 8.200 17.690 1.00 93.62 77 LYS A N 1
ATOM 579 C CA . LYS A 1 77 ? -10.341 9.230 17.285 1.00 93.62 77 LYS A CA 1
ATOM 580 C C . LYS A 1 77 ? -11.489 8.611 16.471 1.00 93.62 77 LYS A C 1
ATOM 582 O O . LYS A 1 77 ? -11.292 7.580 15.822 1.00 93.62 77 LYS A O 1
ATOM 587 N N . PRO A 1 78 ? -12.678 9.240 16.466 1.00 93.81 78 PRO A N 1
ATOM 588 C CA . PRO A 1 78 ? -13.777 8.824 15.597 1.00 93.81 78 PRO A CA 1
ATOM 589 C C . PRO A 1 78 ? -13.337 8.763 14.128 1.00 93.81 78 PRO A C 1
ATOM 591 O O . PRO A 1 78 ? -12.667 9.681 13.653 1.00 93.81 78 PRO A O 1
ATOM 594 N N . GLY A 1 79 ? -13.703 7.698 13.411 1.00 92.12 79 GLY A N 1
ATOM 595 C CA . GLY A 1 79 ? -13.354 7.514 12.000 1.00 92.12 79 GLY A CA 1
ATOM 596 C C . GLY A 1 79 ? -12.019 6.804 11.746 1.00 92.12 79 GLY A C 1
ATOM 597 O O . GLY A 1 79 ? -11.775 6.378 10.617 1.00 92.12 79 GLY A O 1
ATOM 598 N N . ALA A 1 80 ? -11.151 6.655 12.756 1.00 93.75 80 ALA A N 1
ATOM 599 C CA . ALA A 1 80 ? -9.846 6.012 12.579 1.00 93.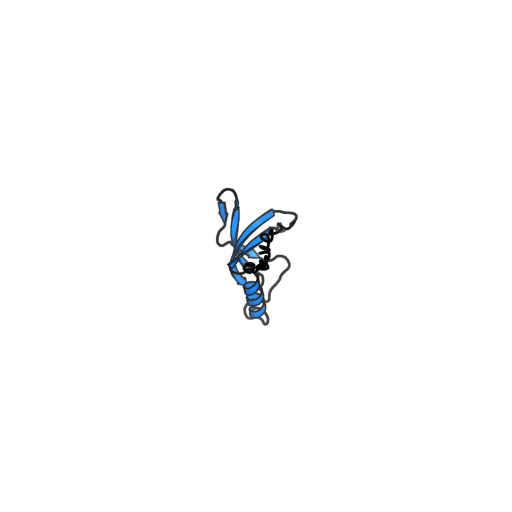75 80 ALA A CA 1
ATOM 600 C C . ALA A 1 80 ? -9.986 4.523 12.219 1.00 93.75 80 ALA A C 1
ATOM 602 O O . ALA A 1 80 ? -9.318 4.024 11.314 1.00 93.75 80 ALA A O 1
ATOM 603 N N . THR A 1 81 ? -10.877 3.804 12.906 1.00 95.00 81 THR A N 1
ATOM 604 C CA . THR A 1 81 ? -11.096 2.370 12.677 1.00 95.00 81 THR A CA 1
ATOM 605 C C . THR A 1 81 ? -11.745 2.116 11.321 1.00 95.00 81 THR A C 1
ATOM 607 O O . THR A 1 81 ? -11.333 1.211 10.599 1.00 95.00 81 THR A O 1
ATOM 610 N N . GLU A 1 82 ? -12.723 2.939 10.953 1.00 95.62 82 GLU A N 1
ATOM 611 C CA . GLU A 1 82 ? -13.435 2.862 9.684 1.00 95.62 82 GLU A CA 1
ATOM 612 C C . GLU A 1 82 ? -12.492 3.122 8.503 1.00 95.62 82 GLU A C 1
ATOM 614 O O . GLU A 1 82 ? -12.524 2.379 7.523 1.00 95.62 82 GLU A O 1
ATOM 619 N N . ALA A 1 83 ? -11.608 4.120 8.612 1.00 95.00 83 ALA A N 1
ATOM 620 C CA . ALA A 1 83 ? -10.608 4.415 7.588 1.00 95.00 83 ALA A CA 1
ATOM 621 C C . ALA A 1 83 ? -9.603 3.265 7.412 1.00 95.00 83 ALA A C 1
ATOM 623 O O . ALA A 1 83 ? -9.346 2.832 6.287 1.00 95.00 83 ALA A O 1
ATOM 624 N N . THR A 1 84 ? -9.084 2.716 8.515 1.00 96.12 84 THR A N 1
ATOM 625 C CA . THR A 1 84 ? -8.168 1.566 8.480 1.00 96.12 84 THR A CA 1
ATOM 626 C C . THR A 1 84 ? -8.825 0.335 7.857 1.00 96.12 84 THR A C 1
ATOM 628 O O . THR A 1 84 ? -8.204 -0.333 7.029 1.00 96.12 84 THR A O 1
ATOM 631 N N . GLN A 1 85 ? -10.079 0.034 8.209 1.00 96.75 85 GLN A N 1
ATOM 632 C CA . GLN A 1 85 ? -10.803 -1.097 7.625 1.00 96.75 85 GLN A CA 1
ATOM 633 C C . GLN A 1 85 ? -11.067 -0.884 6.130 1.00 96.75 85 GLN A C 1
ATOM 635 O O . GLN A 1 85 ? -10.818 -1.779 5.326 1.00 96.75 85 GLN A O 1
ATOM 640 N N . ALA A 1 86 ? -11.486 0.322 5.738 1.00 96.00 86 ALA A N 1
ATOM 641 C CA . ALA A 1 86 ? -11.725 0.654 4.338 1.00 96.00 86 ALA A CA 1
ATOM 642 C C . ALA A 1 86 ? -10.461 0.512 3.478 1.00 96.00 86 ALA A C 1
ATOM 644 O O . ALA A 1 86 ? -10.552 0.087 2.325 1.00 96.00 86 ALA A O 1
ATOM 645 N N . LEU A 1 87 ? -9.287 0.858 4.018 1.00 96.06 87 LEU A N 1
ATOM 646 C CA . LEU A 1 87 ? -8.018 0.649 3.326 1.00 96.06 87 LEU A CA 1
ATOM 647 C C . LEU A 1 87 ? -7.657 -0.843 3.269 1.00 96.06 87 LEU A C 1
ATOM 649 O O . LEU A 1 87 ? -7.313 -1.343 2.197 1.00 96.06 87 LEU A O 1
ATOM 653 N N . ARG A 1 88 ? -7.811 -1.568 4.383 1.00 96.88 88 ARG A N 1
ATOM 654 C CA . ARG A 1 88 ? -7.566 -3.017 4.473 1.00 96.88 88 ARG A CA 1
ATOM 655 C C . ARG A 1 88 ? -8.312 -3.792 3.394 1.00 96.88 88 ARG A C 1
ATOM 657 O O . ARG A 1 88 ? -7.684 -4.511 2.620 1.00 96.88 88 ARG A O 1
ATOM 664 N N . ASP A 1 89 ? -9.614 -3.563 3.268 1.00 97.50 89 ASP A N 1
ATOM 665 C CA . ASP A 1 89 ? -10.469 -4.273 2.310 1.00 97.50 89 ASP A CA 1
ATOM 666 C C . ASP A 1 89 ? -10.050 -4.037 0.845 1.00 97.50 89 ASP A C 1
ATOM 668 O O . ASP A 1 89 ? -10.284 -4.870 -0.039 1.00 97.50 89 ASP A O 1
ATOM 672 N N . ARG A 1 90 ? -9.412 -2.893 0.568 1.00 95.38 90 ARG A N 1
ATOM 673 C CA . ARG A 1 90 ? -9.025 -2.478 -0.784 1.00 95.38 90 ARG A CA 1
ATOM 674 C C . ARG A 1 90 ? -7.675 -3.010 -1.230 1.00 95.38 90 ARG A C 1
ATOM 676 O O . ARG A 1 90 ? -7.535 -3.270 -2.422 1.00 95.38 90 ARG A O 1
ATOM 683 N N . ILE A 1 91 ? -6.690 -3.116 -0.340 1.00 96.31 91 ILE A N 1
ATOM 684 C CA . ILE A 1 91 ? -5.297 -3.339 -0.763 1.00 96.31 91 ILE A CA 1
ATOM 685 C C . ILE A 1 91 ? -4.536 -4.402 0.027 1.00 96.31 91 ILE A C 1
ATOM 687 O O . ILE A 1 91 ? -3.491 -4.838 -0.448 1.00 96.31 91 ILE A O 1
ATOM 691 N N . GLU A 1 92 ? -5.010 -4.833 1.197 1.00 96.31 92 GLU A N 1
ATOM 692 C CA . GLU A 1 92 ? -4.253 -5.787 2.015 1.00 96.31 92 GLU A CA 1
ATOM 693 C C . GLU A 1 92 ? -4.089 -7.138 1.313 1.00 96.31 92 GLU A C 1
ATOM 695 O O . GLU A 1 92 ? -5.030 -7.659 0.713 1.00 96.31 92 GLU A O 1
ATOM 700 N N . GLY A 1 93 ? -2.875 -7.694 1.366 1.00 96.12 93 GLY A N 1
ATOM 701 C CA . GLY A 1 93 ? -2.538 -8.963 0.724 1.00 96.12 93 GLY A CA 1
ATOM 702 C C . GLY A 1 93 ? -2.501 -8.902 -0.804 1.00 96.12 93 GLY A C 1
ATOM 703 O O . GLY A 1 93 ? -2.355 -9.940 -1.447 1.00 96.12 93 GLY A O 1
ATOM 704 N N . ARG A 1 94 ? -2.647 -7.713 -1.404 1.00 96.06 94 ARG A N 1
ATOM 705 C CA . ARG A 1 94 ? -2.595 -7.535 -2.857 1.00 96.06 94 ARG A CA 1
ATOM 706 C C . ARG A 1 94 ? -1.200 -7.123 -3.306 1.00 96.06 94 ARG A C 1
ATOM 708 O O . ARG A 1 94 ? -0.486 -6.393 -2.615 1.00 96.06 94 ARG A O 1
ATOM 715 N N . THR A 1 95 ? -0.851 -7.555 -4.509 1.00 96.38 95 THR A N 1
ATOM 716 C CA . THR A 1 95 ? 0.280 -7.024 -5.268 1.00 96.38 95 THR A CA 1
ATOM 717 C C . THR A 1 95 ? -0.234 -5.899 -6.157 1.00 96.38 95 THR A C 1
ATOM 719 O O . THR A 1 95 ? -1.238 -6.082 -6.838 1.00 96.38 95 THR A O 1
ATOM 722 N N . LEU A 1 96 ? 0.415 -4.737 -6.118 1.00 94.88 96 LEU A N 1
ATOM 723 C CA . LEU A 1 96 ? 0.013 -3.553 -6.878 1.00 94.88 96 LEU A CA 1
ATOM 724 C C . LEU A 1 96 ? 1.221 -2.696 -7.261 1.00 94.88 96 LEU A C 1
ATOM 726 O O . LEU A 1 96 ? 2.309 -2.834 -6.697 1.00 94.88 96 LEU A O 1
ATOM 730 N N . TYR A 1 97 ? 1.033 -1.793 -8.221 1.00 95.00 97 TYR A N 1
ATOM 731 C CA . TYR A 1 97 ? 2.038 -0.792 -8.570 1.00 95.00 97 TYR A CA 1
ATOM 732 C C . TYR A 1 97 ? 1.928 0.436 -7.661 1.00 95.00 97 TYR A C 1
ATOM 734 O O . TYR A 1 97 ? 0.862 1.039 -7.543 1.00 95.00 97 TYR A O 1
ATOM 742 N N . ILE A 1 98 ? 3.043 0.828 -7.043 1.00 94.44 98 ILE A N 1
ATOM 743 C CA . ILE A 1 98 ? 3.159 2.056 -6.252 1.00 94.44 98 ILE A CA 1
ATOM 744 C C . ILE A 1 98 ? 3.8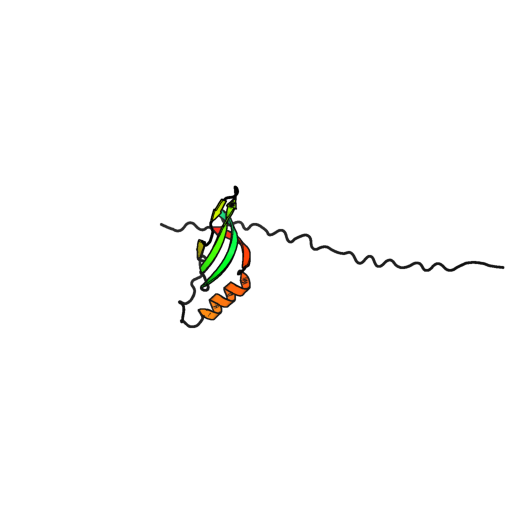88 3.139 -7.045 1.00 94.44 98 ILE A C 1
ATOM 746 O O . ILE A 1 98 ? 4.915 2.886 -7.674 1.00 94.44 98 ILE A O 1
ATOM 750 N N . CYS A 1 99 ? 3.374 4.362 -6.964 1.00 94.06 99 CYS A N 1
ATOM 751 C CA . CYS A 1 99 ? 4.037 5.563 -7.454 1.00 94.06 99 CYS A CA 1
ATOM 752 C C . CYS A 1 99 ? 4.839 6.204 -6.318 1.00 94.06 99 CYS A C 1
ATOM 754 O O . CYS A 1 99 ? 4.319 6.409 -5.221 1.00 94.06 99 CYS A O 1
ATOM 756 N N . THR A 1 100 ? 6.084 6.588 -6.584 1.00 92.19 100 THR A N 1
ATOM 757 C CA . THR A 1 100 ? 6.880 7.360 -5.620 1.00 92.19 100 THR A CA 1
ATOM 758 C C . THR A 1 100 ? 6.686 8.860 -5.801 1.00 92.19 100 THR A C 1
ATOM 760 O O . THR A 1 100 ? 6.564 9.359 -6.916 1.00 92.19 100 THR A O 1
ATOM 763 N N . THR A 1 101 ? 6.720 9.603 -4.696 1.00 89.88 101 THR A N 1
ATOM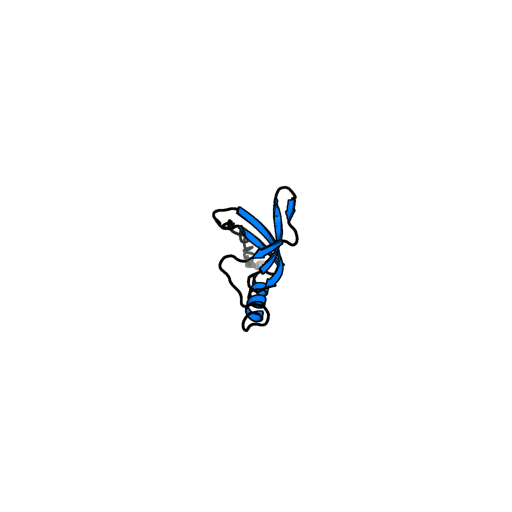 764 C CA . THR A 1 101 ? 6.778 11.068 -4.713 1.00 89.88 101 THR A CA 1
ATOM 765 C C . THR A 1 101 ? 8.038 11.539 -4.010 1.00 89.88 101 THR A C 1
ATOM 767 O O . THR A 1 101 ? 8.367 11.045 -2.931 1.00 89.88 101 THR A O 1
ATOM 770 N N . LYS A 1 102 ? 8.735 12.525 -4.577 1.00 84.06 102 LYS A N 1
ATOM 771 C CA . LYS A 1 102 ? 9.887 13.135 -3.910 1.00 84.06 102 LYS 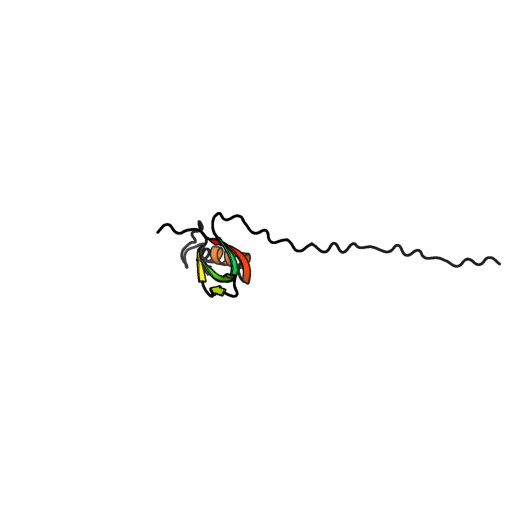A CA 1
ATOM 772 C C . LYS A 1 102 ? 9.404 13.943 -2.705 1.00 84.06 102 LYS A C 1
ATOM 774 O O . LYS A 1 102 ? 8.730 14.958 -2.874 1.00 84.06 102 LYS A O 1
ATOM 779 N N . ALA A 1 103 ? 9.789 13.525 -1.502 1.00 73.81 103 ALA A N 1
ATOM 780 C CA . ALA A 1 103 ? 9.609 14.350 -0.315 1.00 73.81 103 ALA A CA 1
ATOM 781 C C . ALA A 1 103 ? 10.399 15.659 -0.485 1.00 73.81 103 ALA A C 1
ATOM 783 O O . ALA A 1 103 ? 11.572 15.644 -0.878 1.00 73.81 103 ALA A O 1
ATOM 784 N N . LYS A 1 104 ? 9.756 16.801 -0.217 1.00 70.06 104 LYS A N 1
ATOM 785 C CA . LYS A 1 104 ? 10.472 18.072 -0.079 1.00 70.06 104 LYS A CA 1
ATOM 786 C C . LYS A 1 104 ? 11.309 17.959 1.194 1.00 70.06 104 LYS A C 1
ATOM 788 O O . LYS A 1 104 ? 10.746 17.782 2.269 1.00 70.06 104 LYS A O 1
ATOM 793 N N . ARG A 1 105 ? 12.630 17.946 1.031 1.00 51.06 105 ARG A N 1
ATOM 794 C CA . ARG A 1 105 ? 13.578 17.998 2.144 1.00 51.06 105 ARG A CA 1
ATOM 795 C C . ARG A 1 105 ? 13.653 19.415 2.693 1.00 51.06 105 ARG A C 1
ATOM 797 O O . ARG A 1 105 ? 13.500 20.345 1.868 1.00 51.06 105 ARG A O 1
#